Protein AF-A0A924VQ47-F1 (afdb_monomer_lite)

Sequence (165 aa):
MAKFENVEEQTVKISPFVSLTARDIISTFVAGLIVGIVYLGATYLLNTYVFGNVLCRVQSSADCAQAPAYSMIVASVFSGIIGIGMLVRLRIYRPLLVVAASLISLWGIGALLLSLPLYVAFIISAILFGLSYAAFTWFIRIRSFLLALVVVVVLIVVLRLIIRA

Radius of gyration: 22.34 Å; chains: 1; bounding box: 53×32×93 Å

Secondary structure (DSSP, 8-state):
---------------SS----HHHHHHHHHHHHHHHHHHHHHHHHIIIIIIHHHHTTSS-HHHHTTHHHHHHHHHHHHHHHHHHHHHHHTT-S-HHHHHHHHHHHTTTHHHHHTTS-HHHHHHHHHHHHHHHHHHHHHHHHSS-HHHHHHHHHHHHHHHHHHHH-

Structure (mmCIF, N/CA/C/O backbone):
data_AF-A0A924VQ47-F1
#
_entry.id   AF-A0A924VQ47-F1
#
loop_
_atom_site.group_PDB
_atom_site.id
_atom_site.type_symbol
_atom_site.label_atom_id
_atom_site.label_alt_id
_atom_site.label_comp_id
_atom_site.label_asym_id
_atom_site.label_entity_id
_atom_site.label_seq_id
_atom_site.pdbx_PDB_ins_code
_atom_site.Cartn_x
_atom_site.Cartn_y
_atom_site.Cartn_z
_atom_site.occupancy
_atom_site.B_iso_or_equiv
_atom_site.auth_seq_id
_atom_site.auth_comp_id
_atom_site.auth_asym_id
_atom_site.auth_atom_id
_atom_site.pdbx_PDB_model_num
ATOM 1 N N . MET A 1 1 ? -39.724 -5.252 59.657 1.00 41.31 1 MET A N 1
ATOM 2 C CA . MET A 1 1 ? -38.562 -4.357 59.473 1.00 41.31 1 MET A CA 1
ATOM 3 C C . MET A 1 1 ? -37.653 -4.986 58.425 1.00 41.31 1 MET A C 1
ATOM 5 O O . MET A 1 1 ? -36.778 -5.763 58.775 1.00 41.31 1 MET A O 1
ATOM 9 N N . ALA A 1 2 ? -37.938 -4.753 57.143 1.00 45.34 2 ALA A N 1
ATOM 10 C CA . ALA A 1 2 ? -37.100 -5.217 56.039 1.00 45.34 2 ALA A CA 1
ATOM 11 C C . ALA A 1 2 ? -36.196 -4.053 55.622 1.00 45.34 2 ALA A C 1
ATOM 13 O O . ALA A 1 2 ? -36.671 -2.943 55.390 1.00 45.34 2 ALA A O 1
ATOM 14 N N . LYS A 1 3 ? -34.892 -4.304 55.648 1.00 43.75 3 LYS A N 1
ATOM 15 C CA . LYS A 1 3 ? -33.828 -3.343 55.384 1.00 43.75 3 LYS A CA 1
ATOM 16 C C . LYS A 1 3 ? -33.801 -3.063 53.881 1.00 43.75 3 LYS A C 1
ATOM 18 O O . LYS A 1 3 ? -33.434 -3.938 53.107 1.00 43.75 3 LYS A O 1
ATOM 23 N N . PHE A 1 4 ? -34.244 -1.873 53.480 1.00 50.66 4 PHE A N 1
ATOM 24 C CA . PHE A 1 4 ? -34.049 -1.366 52.125 1.00 50.66 4 PHE A CA 1
ATOM 25 C C . PHE A 1 4 ? -32.567 -1.024 51.980 1.00 50.66 4 PHE A C 1
ATOM 27 O O . PHE A 1 4 ? -32.112 0.041 52.390 1.00 50.66 4 PHE A 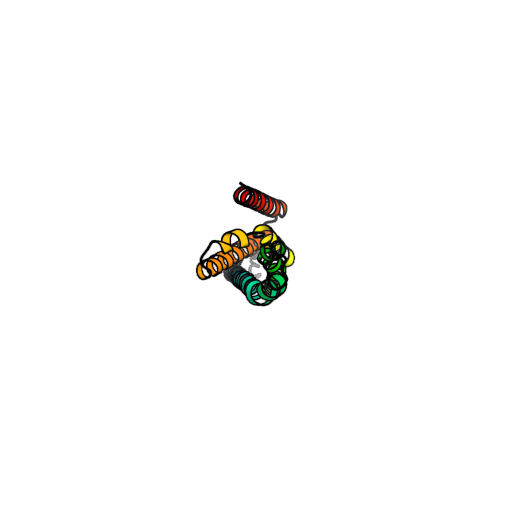O 1
ATOM 34 N N . GLU A 1 5 ? -31.801 -2.006 51.514 1.00 54.53 5 GLU A N 1
ATOM 35 C CA . GLU A 1 5 ? -30.420 -1.825 51.097 1.00 54.53 5 GLU A CA 1
ATOM 36 C C . GLU A 1 5 ? -30.386 -0.840 49.924 1.00 54.53 5 GLU A C 1
ATOM 38 O O . GLU A 1 5 ? -31.204 -0.906 49.005 1.00 54.53 5 GLU A O 1
ATOM 43 N N . ASN A 1 6 ? -29.485 0.132 50.034 1.00 46.19 6 ASN A N 1
ATOM 44 C CA . ASN A 1 6 ? -29.336 1.260 49.131 1.00 46.19 6 ASN A CA 1
ATOM 45 C C . ASN A 1 6 ? -29.165 0.780 47.684 1.00 46.19 6 ASN A C 1
ATOM 47 O O . ASN A 1 6 ? -28.156 0.164 47.346 1.00 46.19 6 ASN A O 1
ATOM 51 N N . VAL A 1 7 ? -30.132 1.097 46.823 1.00 51.66 7 VAL A N 1
ATOM 52 C CA . VAL A 1 7 ? -29.960 1.002 45.372 1.00 51.66 7 VAL A CA 1
ATOM 53 C C . VAL A 1 7 ? -29.066 2.169 44.971 1.00 51.66 7 VAL A C 1
ATOM 55 O O . VAL A 1 7 ? -29.536 3.279 44.733 1.00 51.66 7 VAL A O 1
ATOM 58 N N . GLU A 1 8 ? -27.756 1.930 44.989 1.00 50.38 8 GLU A N 1
ATOM 59 C CA . GLU A 1 8 ? -26.767 2.821 44.398 1.00 50.38 8 GLU A CA 1
ATOM 60 C C . GLU A 1 8 ? -27.137 2.996 42.922 1.00 50.38 8 GLU A C 1
ATOM 62 O O . GLU A 1 8 ? -27.121 2.046 42.134 1.00 50.38 8 GLU A O 1
ATOM 67 N N . GLU A 1 9 ? -27.546 4.210 42.563 1.00 48.56 9 GLU A N 1
ATOM 68 C CA . GLU A 1 9 ? -27.807 4.620 41.194 1.00 48.56 9 GLU A CA 1
ATOM 69 C C . GLU A 1 9 ? -26.482 4.524 40.426 1.00 48.56 9 GLU A C 1
ATOM 71 O O . GLU A 1 9 ? -25.682 5.460 40.386 1.00 48.56 9 GLU A O 1
ATOM 76 N N . GLN A 1 10 ? -26.202 3.344 39.863 1.00 47.91 10 GLN A N 1
ATOM 77 C CA . GLN A 1 10 ? -25.108 3.152 38.924 1.00 47.91 10 GLN A CA 1
ATOM 78 C C . GLN A 1 10 ? -25.419 4.011 37.703 1.00 47.91 10 GLN A C 1
ATOM 80 O O . GLN A 1 10 ? -26.085 3.591 36.757 1.00 47.91 10 GLN A O 1
ATOM 85 N N . THR A 1 11 ? -24.940 5.251 37.747 1.00 50.53 11 THR A N 1
ATOM 86 C CA . THR A 1 11 ? -24.828 6.140 36.603 1.00 50.53 11 THR A CA 1
ATOM 87 C C . THR A 1 11 ? -23.928 5.439 35.599 1.00 50.53 11 THR A C 1
ATOM 89 O O . THR A 1 11 ? -22.701 5.547 35.629 1.00 50.53 11 THR A O 1
ATOM 92 N N . VAL A 1 12 ? -24.548 4.660 34.711 1.00 55.72 12 VAL A N 1
ATOM 93 C CA . VAL A 1 12 ? -23.896 4.092 33.539 1.00 55.72 12 VAL A CA 1
ATOM 94 C C . VAL A 1 12 ? -23.400 5.286 32.736 1.00 55.72 12 VAL A C 1
ATOM 96 O O . VAL A 1 12 ? -24.139 5.889 31.957 1.00 55.72 12 VAL A O 1
ATOM 99 N N . LYS A 1 13 ? -22.142 5.676 32.964 1.00 44.72 13 LYS A N 1
ATOM 100 C CA . LYS A 1 13 ? -21.410 6.601 32.106 1.00 44.72 13 LYS A CA 1
ATOM 101 C C . LYS A 1 13 ? -21.312 5.923 30.750 1.00 44.72 13 LYS A C 1
ATOM 103 O O . LYS A 1 13 ? -20.356 5.202 30.463 1.00 44.72 13 LYS A O 1
ATOM 108 N N . ILE A 1 14 ? -22.313 6.154 29.906 1.00 54.62 14 ILE A N 1
ATOM 109 C CA . ILE A 1 14 ? -22.209 5.900 28.479 1.00 54.62 14 ILE A CA 1
ATOM 110 C C . ILE A 1 14 ? -21.125 6.861 28.009 1.00 54.62 14 ILE A C 1
ATOM 112 O O . ILE A 1 14 ? -21.366 8.047 27.803 1.00 54.62 14 ILE A O 1
ATOM 116 N N . SER A 1 15 ? -19.893 6.363 27.947 1.00 50.56 15 SER A N 1
ATOM 117 C CA . SER A 1 15 ? -18.775 7.110 27.395 1.00 50.56 15 SER A CA 1
ATOM 118 C C . SER A 1 15 ? -19.147 7.411 25.943 1.00 50.56 15 SER A C 1
ATOM 120 O O . SER A 1 15 ? -19.291 6.472 25.159 1.00 50.56 15 SER A O 1
ATOM 122 N N . PRO A 1 16 ? -19.338 8.687 25.556 1.00 54.81 16 PRO A N 1
ATOM 123 C CA . PRO A 1 16 ? -19.734 9.032 24.188 1.00 54.81 16 PRO A CA 1
ATOM 124 C C . PRO A 1 16 ? -18.635 8.695 23.169 1.00 54.81 16 PRO A C 1
ATOM 126 O O . PRO A 1 16 ? -18.860 8.704 21.960 1.00 54.81 16 PRO A O 1
ATOM 129 N N . PHE A 1 17 ? -17.444 8.361 23.664 1.00 44.06 17 PHE A N 1
ATOM 130 C CA . PHE A 1 17 ? -16.360 7.772 22.912 1.00 44.06 17 PHE A CA 1
ATOM 131 C C . PHE A 1 17 ? -16.481 6.256 23.010 1.00 44.06 17 PHE A C 1
ATOM 133 O O . PHE A 1 17 ? -16.081 5.657 24.007 1.00 44.06 17 PHE A O 1
ATOM 140 N N . VAL A 1 18 ? -16.996 5.614 21.960 1.00 54.88 18 VAL A N 1
ATOM 141 C CA . VAL A 1 18 ? -16.676 4.201 21.751 1.00 54.88 18 VAL A CA 1
ATOM 142 C C . VAL A 1 18 ? -15.152 4.142 21.667 1.00 54.88 18 VAL A C 1
ATOM 144 O O . VAL A 1 18 ? -14.563 4.723 20.749 1.00 54.88 18 VAL A O 1
ATOM 147 N N . SER A 1 19 ? -14.500 3.525 22.649 1.00 51.22 19 SER A N 1
ATOM 148 C CA . SER A 1 19 ? -13.048 3.388 22.660 1.00 51.22 19 SER A CA 1
ATOM 149 C C . SER A 1 19 ? -12.631 2.653 21.385 1.00 51.22 19 SER A C 1
ATOM 151 O O . SER A 1 19 ? -13.158 1.589 21.051 1.00 51.22 19 SER A O 1
ATOM 153 N N . LEU A 1 20 ? -11.751 3.262 20.584 1.00 58.72 20 LEU A N 1
ATOM 154 C CA . LEU A 1 20 ? -10.992 2.476 19.619 1.00 58.72 20 LEU A CA 1
ATOM 155 C C . LEU A 1 20 ? -10.020 1.657 20.451 1.00 58.72 20 LEU A C 1
ATOM 157 O O . LEU A 1 20 ? -9.123 2.215 21.086 1.00 58.72 20 LEU A O 1
ATOM 161 N N . THR A 1 21 ? -10.192 0.341 20.458 1.00 72.44 21 THR A N 1
ATOM 162 C CA . THR A 1 21 ? -9.136 -0.513 20.986 1.00 72.44 21 THR A CA 1
ATOM 163 C C . THR A 1 21 ? -7.929 -0.309 20.076 1.00 72.44 21 THR A C 1
ATOM 165 O O . THR A 1 21 ? -8.071 -0.352 18.855 1.00 72.44 21 THR A O 1
ATOM 168 N N . ALA A 1 22 ? -6.733 -0.090 20.632 1.00 76.25 22 ALA A N 1
ATOM 169 C CA . ALA A 1 22 ? -5.508 0.067 19.833 1.00 76.25 22 ALA A CA 1
ATOM 170 C C . ALA A 1 22 ? -5.327 -1.084 18.818 1.00 76.25 22 ALA A C 1
ATOM 172 O O . ALA A 1 22 ? -4.802 -0.898 17.725 1.00 76.25 22 ALA A O 1
ATOM 173 N N . ARG A 1 23 ? -5.866 -2.263 19.150 1.00 79.38 23 ARG A N 1
ATOM 174 C CA . ARG A 1 23 ? -5.979 -3.440 18.284 1.00 79.38 23 ARG A CA 1
ATOM 175 C C . ARG A 1 23 ? -6.744 -3.190 16.972 1.00 79.38 23 ARG A C 1
ATOM 177 O O . ARG A 1 23 ? -6.331 -3.713 15.941 1.00 79.38 23 ARG A O 1
ATOM 184 N N . ASP A 1 24 ? -7.805 -2.389 16.971 1.00 79.19 24 ASP A N 1
ATOM 185 C CA . ASP A 1 24 ? -8.593 -2.087 15.763 1.00 79.19 24 ASP A CA 1
ATOM 186 C C . ASP A 1 24 ? -7.822 -1.153 14.817 1.00 79.19 24 ASP A C 1
ATOM 188 O O . ASP A 1 24 ? -7.854 -1.306 13.596 1.00 79.19 24 ASP A O 1
ATOM 192 N N . ILE A 1 25 ? -7.044 -0.228 15.386 1.00 80.94 25 ILE A N 1
ATOM 193 C CA . ILE A 1 25 ? -6.162 0.666 14.623 1.00 80.94 25 ILE A CA 1
ATOM 194 C C . ILE A 1 25 ? -5.012 -0.132 14.015 1.00 80.94 25 ILE A C 1
ATOM 196 O O . ILE A 1 25 ? -4.752 -0.023 12.819 1.00 80.94 25 ILE A O 1
ATOM 200 N N . ILE A 1 26 ? -4.352 -0.968 14.822 1.00 85.75 26 ILE A N 1
ATOM 201 C CA . ILE A 1 26 ? -3.235 -1.803 14.369 1.00 85.75 26 ILE A CA 1
ATOM 202 C C . ILE A 1 26 ? -3.707 -2.782 13.289 1.00 85.75 26 ILE A C 1
ATOM 204 O O . ILE A 1 26 ? -3.049 -2.912 12.262 1.00 85.75 26 ILE A O 1
ATOM 208 N N . SER A 1 27 ? -4.858 -3.435 13.468 1.00 86.12 27 SER A N 1
ATOM 209 C CA . SER A 1 27 ? -5.391 -4.359 12.457 1.00 86.12 27 SER A CA 1
ATOM 210 C C . SER A 1 27 ? -5.744 -3.656 11.146 1.00 86.12 27 SER A C 1
ATOM 212 O O . SER A 1 27 ? -5.450 -4.190 10.077 1.00 86.12 27 SER A O 1
ATOM 214 N N . THR A 1 28 ? -6.287 -2.437 11.206 1.00 86.00 28 THR A N 1
ATOM 215 C CA . THR A 1 28 ? -6.564 -1.647 9.999 1.00 86.00 28 THR A CA 1
ATOM 216 C C . THR A 1 28 ? -5.280 -1.187 9.308 1.00 86.00 28 THR A C 1
ATOM 218 O O . THR A 1 28 ? -5.179 -1.251 8.083 1.00 86.00 28 THR A O 1
ATOM 221 N N . PHE A 1 29 ? -4.275 -0.772 10.081 1.00 88.31 29 PHE A N 1
ATOM 222 C CA . PHE A 1 29 ? -2.962 -0.416 9.552 1.00 88.31 29 PHE A CA 1
ATOM 223 C C . PHE A 1 29 ? -2.310 -1.608 8.840 1.00 88.31 29 PHE A C 1
ATOM 225 O O . PHE A 1 29 ? -1.861 -1.473 7.705 1.00 88.31 29 PHE A O 1
ATOM 232 N N . VAL A 1 30 ? -2.333 -2.794 9.459 1.00 91.44 30 VAL A N 1
ATOM 233 C CA . VAL A 1 30 ? -1.817 -4.037 8.863 1.00 91.44 30 VAL A CA 1
ATOM 234 C C . VAL A 1 30 ? -2.579 -4.404 7.589 1.00 91.44 30 VAL A C 1
ATOM 236 O O . VAL A 1 30 ? -1.952 -4.783 6.602 1.00 91.44 30 VAL A O 1
ATOM 239 N N . ALA A 1 31 ? -3.904 -4.241 7.562 1.00 88.75 31 ALA A N 1
ATOM 240 C CA . ALA A 1 31 ? -4.681 -4.441 6.340 1.00 88.75 31 ALA A CA 1
ATOM 241 C C . ALA A 1 31 ? -4.211 -3.497 5.218 1.00 88.75 31 ALA A C 1
ATOM 243 O O . ALA A 1 31 ? -3.977 -3.948 4.098 1.00 88.75 31 ALA A O 1
ATOM 244 N N . GLY A 1 32 ? -3.987 -2.215 5.526 1.00 87.31 32 GLY A N 1
ATOM 245 C CA . GLY A 1 32 ? -3.437 -1.253 4.569 1.00 87.31 32 GLY A CA 1
ATOM 246 C C . GLY A 1 32 ? -2.021 -1.610 4.095 1.00 87.31 32 GLY A C 1
ATOM 247 O O . GLY A 1 32 ? -1.752 -1.526 2.898 1.00 87.31 32 GLY A O 1
ATOM 248 N N . LEU A 1 33 ? -1.139 -2.101 4.977 1.00 92.38 33 LEU A N 1
ATOM 249 C CA . LEU A 1 33 ? 0.189 -2.592 4.577 1.00 92.38 33 LEU A CA 1
ATOM 250 C C . LEU A 1 33 ? 0.080 -3.711 3.533 1.00 92.38 33 LEU A C 1
ATOM 252 O O . LEU A 1 33 ? 0.759 -3.670 2.507 1.00 92.38 33 LEU A O 1
ATOM 256 N N . ILE A 1 34 ? -0.792 -4.695 3.775 1.00 92.69 34 ILE A N 1
ATOM 257 C CA . ILE A 1 34 ? -0.969 -5.835 2.867 1.00 92.69 34 ILE A CA 1
ATOM 258 C C . ILE A 1 34 ? -1.515 -5.360 1.519 1.00 92.69 34 ILE A C 1
ATOM 260 O O . ILE A 1 34 ? -1.011 -5.769 0.475 1.00 92.69 34 ILE A O 1
ATOM 264 N N . VAL A 1 35 ? -2.491 -4.450 1.525 1.00 91.81 35 VAL A N 1
ATOM 265 C CA . VAL A 1 35 ? -3.039 -3.852 0.299 1.00 91.81 35 VAL A CA 1
ATOM 266 C C . VAL A 1 35 ? -1.954 -3.132 -0.505 1.00 91.81 35 VAL A C 1
ATOM 268 O O . VAL A 1 35 ? -1.893 -3.314 -1.721 1.00 91.81 35 VAL A O 1
ATOM 271 N N . GLY A 1 36 ? -1.076 -2.365 0.148 1.00 87.81 36 GLY A N 1
ATOM 272 C CA . GLY A 1 36 ? 0.031 -1.672 -0.520 1.00 87.81 36 GLY A CA 1
ATOM 273 C C . GLY A 1 36 ? 1.044 -2.631 -1.153 1.00 87.81 36 GLY A C 1
ATOM 274 O O . GLY A 1 36 ? 1.434 -2.438 -2.306 1.00 87.81 36 GLY A O 1
ATOM 275 N N . ILE A 1 37 ? 1.399 -3.712 -0.450 1.00 92.06 37 ILE A N 1
ATOM 276 C CA . ILE A 1 37 ? 2.278 -4.767 -0.984 1.00 92.06 37 ILE A CA 1
ATOM 277 C C . ILE A 1 37 ? 1.633 -5.438 -2.196 1.00 92.06 37 ILE A C 1
ATOM 279 O O . ILE A 1 37 ? 2.285 -5.609 -3.226 1.00 92.06 37 ILE A O 1
ATOM 283 N N . VAL A 1 38 ? 0.351 -5.797 -2.098 1.00 92.69 38 VAL A N 1
ATOM 284 C CA . VAL A 1 38 ? -0.359 -6.441 -3.206 1.00 92.69 38 VAL A CA 1
ATOM 285 C C . VAL A 1 38 ? -0.491 -5.498 -4.398 1.00 92.69 38 VAL A C 1
ATOM 287 O O . VAL A 1 38 ? -0.299 -5.933 -5.527 1.00 92.69 38 VAL A O 1
ATOM 290 N N . TYR A 1 39 ? -0.762 -4.213 -4.170 1.00 91.06 39 TYR A N 1
ATOM 291 C CA . TYR A 1 39 ? -0.833 -3.214 -5.233 1.00 91.06 39 TYR A CA 1
ATOM 292 C C . TYR A 1 39 ? 0.473 -3.141 -6.034 1.00 91.06 39 TYR A C 1
ATOM 294 O O . TYR A 1 39 ? 0.458 -3.244 -7.264 1.00 91.06 39 TYR A O 1
ATOM 302 N N . LEU A 1 40 ? 1.613 -2.999 -5.351 1.00 89.19 40 LEU A N 1
ATOM 303 C CA . LEU A 1 40 ? 2.899 -2.891 -6.034 1.00 89.19 40 LEU A CA 1
ATOM 304 C C . LEU A 1 40 ? 3.326 -4.224 -6.662 1.00 89.19 40 LEU A C 1
ATOM 306 O O . LEU A 1 40 ? 3.794 -4.245 -7.799 1.00 89.19 40 LEU A O 1
ATOM 310 N N . GLY A 1 41 ? 3.107 -5.336 -5.955 1.00 89.00 41 GLY A N 1
ATOM 311 C CA . GLY A 1 41 ? 3.388 -6.680 -6.454 1.00 89.00 41 GLY A CA 1
ATOM 312 C C . GLY A 1 41 ? 2.587 -7.003 -7.712 1.00 89.00 41 GLY A C 1
ATOM 313 O O . GLY A 1 41 ? 3.163 -7.428 -8.711 1.00 89.00 41 GLY A O 1
ATOM 314 N N . ALA A 1 42 ? 1.283 -6.720 -7.709 1.00 89.62 42 ALA A N 1
ATOM 315 C CA . ALA A 1 42 ? 0.436 -6.868 -8.885 1.00 89.62 42 ALA A CA 1
ATOM 316 C C . ALA A 1 42 ? 0.919 -5.961 -10.022 1.00 89.62 42 ALA A C 1
ATOM 318 O O . ALA A 1 42 ? 1.101 -6.443 -11.134 1.00 89.62 42 ALA A O 1
ATOM 319 N N . THR A 1 43 ? 1.210 -4.686 -9.748 1.00 86.75 43 THR A N 1
ATOM 320 C CA . THR A 1 43 ? 1.724 -3.756 -10.770 1.00 86.75 43 THR A CA 1
ATOM 321 C C . THR A 1 43 ? 2.992 -4.298 -11.435 1.00 86.75 43 THR A C 1
ATOM 323 O O . THR A 1 43 ? 3.085 -4.297 -12.661 1.00 86.75 43 THR A O 1
ATOM 326 N N . TYR A 1 44 ? 3.943 -4.805 -10.647 1.00 85.62 44 TYR A N 1
ATOM 327 C CA . TYR A 1 44 ? 5.188 -5.381 -11.154 1.00 85.62 44 TYR A CA 1
ATOM 328 C C . TYR A 1 44 ? 4.945 -6.647 -11.986 1.00 85.62 44 TYR A C 1
ATOM 330 O O . TYR A 1 44 ? 5.425 -6.738 -13.116 1.00 85.62 44 TYR A O 1
ATOM 338 N N . LEU A 1 45 ? 4.148 -7.594 -11.473 1.00 87.12 45 LEU A N 1
ATOM 339 C CA . LEU A 1 45 ? 3.821 -8.824 -12.198 1.00 87.12 45 LEU A CA 1
ATOM 340 C C . LEU A 1 45 ? 3.105 -8.535 -13.519 1.00 87.12 45 LEU A C 1
ATOM 342 O O . LEU A 1 45 ? 3.488 -9.076 -14.554 1.00 87.12 45 LEU A O 1
ATOM 346 N N . LEU A 1 46 ? 2.084 -7.680 -13.499 1.00 83.75 46 LEU A N 1
ATOM 347 C CA . LEU A 1 46 ? 1.328 -7.323 -14.696 1.00 83.75 46 LEU A CA 1
ATOM 348 C C . LEU A 1 46 ? 2.224 -6.621 -15.722 1.00 83.75 46 LEU A C 1
ATOM 350 O O . LEU A 1 46 ? 2.179 -6.976 -16.900 1.00 83.75 46 LEU A O 1
ATOM 354 N N . ASN A 1 47 ? 3.081 -5.694 -15.289 1.00 81.19 47 ASN A N 1
ATOM 355 C CA . ASN A 1 47 ? 3.976 -4.981 -16.194 1.00 81.19 47 ASN A CA 1
ATOM 356 C C . ASN A 1 47 ? 5.003 -5.921 -16.852 1.00 81.19 47 ASN A C 1
ATOM 358 O O . ASN A 1 47 ? 5.165 -5.895 -18.069 1.00 81.19 47 ASN A O 1
ATOM 362 N N . THR A 1 48 ? 5.658 -6.793 -16.079 1.00 78.12 48 THR A N 1
ATOM 363 C CA . THR A 1 48 ? 6.713 -7.682 -16.596 1.00 78.12 48 THR A CA 1
ATOM 364 C C . THR A 1 48 ? 6.166 -8.866 -17.395 1.00 78.12 48 THR A C 1
ATOM 366 O O . THR A 1 48 ? 6.734 -9.214 -18.427 1.00 78.12 48 THR A O 1
ATOM 369 N N . TYR A 1 49 ? 5.076 -9.496 -16.947 1.00 80.31 49 TYR A N 1
ATOM 370 C CA . TYR A 1 49 ? 4.579 -10.725 -17.576 1.00 80.31 49 TYR A CA 1
ATOM 371 C C . TYR A 1 49 ? 3.537 -10.477 -18.664 1.00 80.31 49 TYR A C 1
ATOM 373 O O . TYR A 1 49 ? 3.552 -11.182 -19.673 1.00 80.31 49 TYR A O 1
ATOM 381 N N . VAL A 1 50 ? 2.642 -9.504 -18.470 1.00 78.12 50 VAL A N 1
ATOM 382 C CA . VAL A 1 50 ? 1.489 -9.286 -19.355 1.00 78.12 50 VAL A CA 1
ATOM 383 C C . VAL A 1 50 ? 1.779 -8.149 -20.322 1.00 78.12 50 VAL A C 1
ATOM 385 O O . VAL A 1 50 ? 1.913 -8.374 -21.522 1.00 78.12 50 VAL A O 1
ATOM 388 N N . PHE A 1 51 ? 1.911 -6.925 -19.817 1.00 69.19 51 PHE A N 1
ATOM 389 C CA . PHE A 1 51 ? 1.909 -5.745 -20.676 1.00 69.19 51 PHE A CA 1
ATOM 390 C C . PHE A 1 51 ? 3.235 -5.558 -21.426 1.00 69.19 51 PHE A C 1
ATOM 392 O O . PHE A 1 51 ? 3.209 -5.245 -22.614 1.00 69.19 51 PHE A O 1
ATOM 399 N N . GLY A 1 52 ? 4.382 -5.844 -20.802 1.00 67.69 52 GLY A N 1
ATOM 400 C CA . GLY A 1 52 ? 5.688 -5.771 -21.465 1.00 67.69 52 GLY A CA 1
ATOM 401 C C . GLY A 1 52 ? 5.837 -6.768 -22.620 1.00 67.69 52 GLY A C 1
ATOM 402 O O . GLY A 1 52 ? 6.295 -6.403 -23.700 1.00 67.69 52 GLY A O 1
ATOM 403 N N . ASN A 1 53 ? 5.379 -8.009 -22.433 1.00 69.00 53 ASN A N 1
ATOM 404 C CA . ASN A 1 53 ? 5.507 -9.061 -23.449 1.00 69.00 53 ASN A CA 1
ATOM 405 C C . ASN A 1 53 ? 4.441 -8.983 -24.549 1.00 69.00 53 ASN A C 1
ATOM 407 O O . ASN A 1 53 ? 4.696 -9.403 -25.679 1.00 69.00 53 ASN A O 1
ATOM 411 N N . VAL A 1 54 ? 3.243 -8.483 -24.231 1.00 68.44 54 VAL A N 1
ATOM 412 C CA . VAL A 1 54 ? 2.127 -8.415 -25.186 1.00 68.44 54 VAL A CA 1
ATOM 413 C C . VAL A 1 54 ? 2.149 -7.112 -25.986 1.00 68.44 54 VAL A C 1
ATOM 415 O O . VAL A 1 54 ? 1.983 -7.170 -27.203 1.00 68.44 54 VAL A O 1
ATOM 418 N N . LEU A 1 55 ? 2.388 -5.951 -25.358 1.00 62.09 55 LEU A N 1
ATOM 419 C CA . LEU A 1 55 ? 2.285 -4.658 -26.052 1.00 62.09 55 LEU A CA 1
ATOM 420 C C . LEU A 1 55 ? 3.556 -4.266 -26.803 1.00 62.09 55 LEU A C 1
ATOM 422 O O . LEU A 1 55 ? 3.452 -3.674 -27.870 1.00 62.09 55 LEU A O 1
ATOM 426 N N . CYS A 1 56 ? 4.747 -4.617 -26.310 1.00 66.69 56 CYS A N 1
ATOM 427 C CA . CYS A 1 56 ? 5.998 -4.221 -26.971 1.00 66.69 56 CYS A CA 1
ATOM 428 C C . CYS A 1 56 ? 6.445 -5.210 -28.074 1.00 66.69 56 CYS A C 1
ATOM 430 O O . CYS A 1 56 ? 7.498 -5.024 -28.680 1.00 66.69 56 CYS A O 1
ATOM 432 N N . ARG A 1 57 ? 5.656 -6.261 -28.363 1.00 65.25 57 ARG A N 1
ATOM 433 C CA . ARG A 1 57 ? 5.941 -7.267 -29.409 1.00 65.25 57 ARG A CA 1
ATOM 434 C C . ARG A 1 57 ? 5.466 -6.857 -30.809 1.00 65.25 57 ARG A C 1
ATOM 436 O O . ARG A 1 57 ? 5.993 -7.355 -31.800 1.00 65.25 57 ARG A O 1
ATOM 443 N N . VAL A 1 58 ? 4.489 -5.960 -30.906 1.00 60.06 58 VAL A N 1
ATOM 444 C CA . VAL A 1 58 ? 4.036 -5.346 -32.166 1.00 60.06 58 VAL A CA 1
ATOM 445 C C . VAL A 1 58 ? 4.616 -3.935 -32.239 1.00 60.06 58 VAL A C 1
ATOM 447 O O . VAL A 1 58 ? 4.618 -3.237 -31.235 1.00 60.06 58 VAL A O 1
ATOM 450 N N . GLN A 1 59 ? 5.157 -3.532 -33.395 1.00 53.59 59 GLN A N 1
ATOM 451 C CA . GLN A 1 59 ? 5.989 -2.330 -33.615 1.00 53.59 59 GLN A CA 1
ATOM 452 C C . GLN A 1 59 ? 5.304 -0.954 -33.377 1.00 53.59 59 GLN A C 1
ATOM 454 O O . GLN A 1 59 ? 5.650 0.030 -34.026 1.00 53.59 59 GLN A O 1
ATOM 459 N N . SER A 1 60 ? 4.363 -0.834 -32.440 1.00 55.97 60 SER A N 1
ATOM 460 C CA . SER A 1 60 ? 3.852 0.447 -31.943 1.00 55.97 60 SER A CA 1
ATOM 461 C C . SER A 1 60 ? 4.669 0.903 -30.732 1.00 55.97 60 SER A C 1
ATOM 463 O O . SER A 1 60 ? 4.327 0.646 -29.578 1.00 55.97 60 SER A O 1
ATOM 465 N N . SER A 1 61 ? 5.759 1.627 -30.989 1.00 57.25 61 SER A N 1
ATOM 466 C CA . SER A 1 61 ? 6.595 2.257 -29.953 1.00 57.25 61 SER A CA 1
ATOM 467 C C . SER A 1 61 ? 5.827 3.248 -29.061 1.00 57.25 61 SER A C 1
ATOM 469 O O . SER A 1 61 ? 6.232 3.484 -27.924 1.00 57.25 61 SER A O 1
ATOM 471 N N . ALA A 1 62 ? 4.697 3.783 -29.535 1.00 60.06 62 ALA A N 1
ATOM 472 C CA . ALA A 1 62 ? 3.838 4.695 -28.779 1.00 60.06 62 ALA A CA 1
ATOM 473 C C . ALA A 1 62 ? 3.023 4.000 -27.667 1.00 60.06 62 ALA A C 1
ATOM 475 O O . ALA A 1 62 ? 2.840 4.575 -26.594 1.00 60.06 62 ALA A O 1
ATOM 476 N N . ASP A 1 63 ? 2.583 2.755 -27.876 1.00 61.38 63 ASP A N 1
ATOM 477 C CA . ASP A 1 63 ? 1.725 2.036 -26.919 1.00 61.38 63 ASP A CA 1
ATOM 478 C C . ASP A 1 63 ? 2.529 1.385 -25.780 1.00 61.38 63 ASP A C 1
ATOM 480 O O . ASP A 1 63 ? 2.046 1.256 -24.652 1.00 61.38 63 ASP A O 1
ATOM 484 N N . CYS A 1 64 ? 3.799 1.050 -26.035 1.00 67.06 64 CYS A N 1
ATOM 485 C CA . CYS A 1 64 ? 4.714 0.491 -25.034 1.00 67.06 64 CYS A CA 1
ATOM 486 C C . CYS A 1 64 ? 4.978 1.486 -23.878 1.00 67.06 64 CYS A C 1
ATOM 488 O O . CYS A 1 64 ? 5.115 1.078 -22.725 1.00 67.06 64 CYS A O 1
ATOM 490 N N . ALA A 1 65 ? 4.945 2.800 -24.142 1.00 69.12 65 ALA A N 1
ATOM 491 C CA . ALA A 1 65 ? 5.121 3.832 -23.113 1.00 69.12 65 ALA A CA 1
ATOM 492 C C . ALA A 1 65 ? 3.948 3.916 -22.111 1.00 69.12 65 ALA A C 1
ATOM 494 O O . ALA A 1 65 ? 4.128 4.392 -20.990 1.00 69.12 65 ALA A O 1
ATOM 495 N N . GLN A 1 66 ? 2.750 3.451 -22.488 1.00 70.94 66 GLN A N 1
ATOM 496 C CA . GLN A 1 66 ? 1.555 3.479 -21.632 1.00 70.94 66 GLN A CA 1
ATOM 497 C C . GLN A 1 66 ? 1.340 2.173 -20.843 1.00 70.94 66 GLN A C 1
ATOM 499 O O . GLN A 1 66 ? 0.546 2.149 -19.900 1.00 70.94 66 GLN A O 1
ATOM 504 N N . ALA A 1 67 ? 2.075 1.101 -21.159 1.00 70.44 67 ALA A N 1
ATOM 505 C CA . ALA A 1 67 ? 2.034 -0.185 -20.453 1.00 70.44 67 ALA A CA 1
ATOM 506 C C . ALA A 1 67 ? 2.075 -0.099 -18.902 1.00 70.44 67 ALA A C 1
ATOM 508 O O . ALA A 1 67 ? 1.259 -0.768 -18.248 1.00 70.44 67 ALA A O 1
ATOM 509 N N . PRO A 1 68 ? 2.936 0.732 -18.269 1.00 75.00 68 PRO A N 1
ATOM 510 C CA . PRO A 1 68 ? 2.956 0.831 -16.809 1.00 75.00 68 PRO A CA 1
ATOM 511 C C . PRO A 1 68 ? 1.680 1.467 -16.237 1.00 75.00 68 PRO A C 1
ATOM 513 O O . PRO A 1 68 ? 1.217 1.057 -15.172 1.00 75.00 68 PRO A O 1
ATOM 516 N N . ALA A 1 69 ? 1.060 2.412 -16.950 1.00 76.31 69 ALA A N 1
ATOM 517 C CA . ALA A 1 69 ? -0.156 3.080 -16.490 1.00 76.31 69 ALA A CA 1
ATOM 518 C C . ALA A 1 69 ? -1.353 2.114 -16.439 1.00 76.31 69 ALA A C 1
ATOM 520 O O . ALA A 1 69 ? -2.086 2.092 -15.448 1.00 76.31 69 ALA A O 1
ATOM 521 N N . TYR A 1 70 ? -1.516 1.261 -17.455 1.00 79.19 70 TYR A N 1
ATOM 522 C CA . TYR A 1 70 ? -2.578 0.248 -17.474 1.00 79.19 70 TYR A CA 1
ATOM 523 C C . TYR A 1 70 ? -2.407 -0.795 -16.365 1.00 79.19 70 TYR A C 1
ATOM 525 O O . TYR A 1 70 ? -3.375 -1.143 -15.683 1.00 79.19 70 TYR A O 1
ATOM 533 N N . SER A 1 71 ? -1.167 -1.233 -16.132 1.00 83.06 71 SER A N 1
ATOM 534 C CA . SER A 1 71 ? -0.830 -2.187 -15.068 1.00 83.06 71 SER A CA 1
ATOM 535 C C . SER A 1 71 ? -1.254 -1.670 -13.691 1.00 83.06 71 SER A C 1
ATOM 537 O O . SER A 1 71 ? -1.836 -2.413 -12.901 1.00 83.06 71 SER A O 1
ATOM 539 N N . MET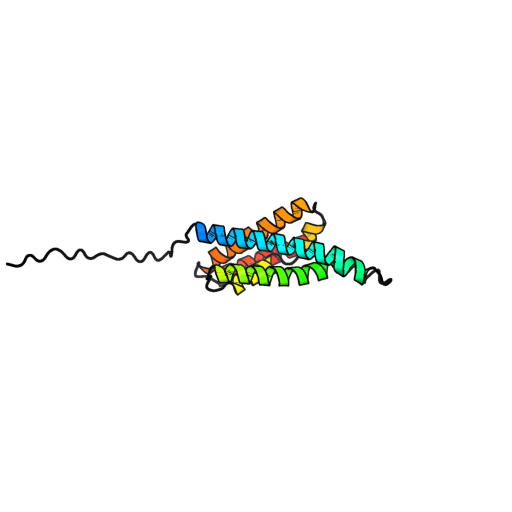 A 1 72 ? -1.026 -0.381 -13.422 1.00 80.00 72 MET A N 1
ATOM 540 C CA . MET A 1 72 ? -1.401 0.260 -12.159 1.00 80.00 72 MET A CA 1
ATOM 541 C C . MET A 1 72 ? -2.917 0.341 -11.957 1.00 80.00 72 MET A C 1
ATOM 543 O O . MET A 1 72 ? -3.401 0.104 -10.849 1.00 80.00 72 MET A O 1
ATOM 547 N N . ILE A 1 73 ? -3.679 0.652 -13.013 1.00 83.56 73 ILE A N 1
ATOM 548 C CA . ILE A 1 73 ? -5.146 0.724 -12.936 1.00 83.56 73 ILE A CA 1
ATOM 549 C C . ILE A 1 73 ? -5.701 -0.651 -12.565 1.00 83.56 73 ILE A C 1
ATOM 551 O O . ILE A 1 73 ? -6.461 -0.780 -11.607 1.00 83.56 73 ILE A O 1
ATOM 555 N N . VAL A 1 74 ? -5.262 -1.701 -13.255 1.00 86.25 74 VAL A N 1
ATOM 556 C CA . VAL A 1 74 ? -5.708 -3.067 -12.966 1.00 86.25 74 VAL A CA 1
ATOM 557 C C . VAL A 1 74 ? -5.280 -3.506 -11.560 1.00 86.25 74 VAL A C 1
ATOM 559 O O . VAL A 1 74 ? -6.098 -4.024 -10.798 1.00 86.25 74 VAL A O 1
ATOM 562 N N . ALA A 1 75 ? -4.035 -3.232 -11.165 1.00 89.19 75 ALA A N 1
ATOM 563 C CA . ALA A 1 75 ? -3.533 -3.547 -9.829 1.00 89.19 75 ALA A CA 1
ATOM 564 C C . ALA A 1 75 ? -4.323 -2.846 -8.711 1.00 89.19 75 ALA A C 1
ATOM 566 O O . ALA A 1 75 ? -4.542 -3.443 -7.657 1.00 89.19 75 ALA A O 1
ATOM 567 N N . SER A 1 76 ? -4.788 -1.614 -8.942 1.00 85.06 76 SER A N 1
ATOM 568 C CA . SER A 1 76 ? -5.609 -0.866 -7.979 1.00 85.06 76 SER A CA 1
ATOM 569 C C . SER A 1 76 ? -6.975 -1.511 -7.729 1.00 85.06 76 SER A C 1
ATOM 571 O O . SER A 1 76 ? -7.477 -1.495 -6.606 1.00 85.06 76 SER A O 1
ATOM 573 N N . VAL A 1 77 ? -7.555 -2.151 -8.750 1.00 89.19 77 VAL A N 1
ATOM 574 C CA . VAL A 1 77 ? -8.807 -2.904 -8.613 1.00 89.19 77 VAL A CA 1
ATOM 575 C C . VAL A 1 77 ? -8.575 -4.157 -7.770 1.00 89.19 77 VAL A C 1
ATOM 577 O O . VAL A 1 77 ? -9.315 -4.399 -6.816 1.00 89.19 77 VAL A O 1
ATOM 580 N N . PHE A 1 78 ? -7.518 -4.923 -8.060 1.00 91.06 78 PHE A N 1
ATOM 581 C CA . PHE A 1 78 ? -7.172 -6.117 -7.279 1.00 91.06 78 PHE A CA 1
ATOM 582 C C . PHE A 1 78 ? -6.867 -5.787 -5.815 1.00 91.06 78 PHE A C 1
ATOM 584 O O . PHE A 1 78 ? -7.392 -6.440 -4.908 1.00 91.06 78 PHE A O 1
ATOM 591 N N . SER A 1 79 ? -6.057 -4.754 -5.575 1.00 88.94 79 SER A N 1
ATOM 592 C CA . SER A 1 79 ? -5.730 -4.315 -4.220 1.00 88.94 79 SER A CA 1
ATOM 593 C C . SER A 1 79 ? -6.970 -3.788 -3.488 1.00 88.94 79 SER A C 1
ATOM 595 O O . SER A 1 79 ? -7.155 -4.093 -2.310 1.00 88.94 79 SER A O 1
ATOM 597 N N . GLY A 1 80 ? -7.872 -3.097 -4.192 1.00 87.19 80 GLY A N 1
ATOM 598 C CA . GLY A 1 80 ? -9.160 -2.654 -3.665 1.00 87.19 80 GLY A CA 1
ATOM 599 C C . GLY A 1 80 ? -10.056 -3.809 -3.218 1.00 87.19 80 GLY A C 1
ATOM 600 O O . GLY A 1 80 ? -10.572 -3.781 -2.102 1.00 87.19 80 GLY A O 1
ATOM 601 N N . ILE A 1 81 ? -10.199 -4.860 -4.033 1.00 91.12 81 ILE A N 1
ATOM 602 C CA . ILE A 1 81 ? -10.998 -6.050 -3.682 1.00 91.12 81 ILE A CA 1
ATOM 603 C C . ILE A 1 81 ? -10.456 -6.708 -2.406 1.00 91.12 81 ILE A C 1
ATOM 605 O O . ILE A 1 81 ? -11.221 -7.032 -1.494 1.00 91.12 81 ILE A O 1
ATOM 609 N N . ILE A 1 82 ? -9.134 -6.858 -2.314 1.00 91.38 82 ILE A N 1
ATOM 610 C CA . ILE A 1 82 ? -8.470 -7.442 -1.142 1.00 91.38 82 ILE A CA 1
ATOM 611 C C . ILE A 1 82 ? -8.663 -6.553 0.089 1.00 91.38 82 ILE A C 1
ATOM 613 O O . ILE A 1 82 ? -9.023 -7.056 1.155 1.00 91.38 82 ILE A O 1
ATOM 617 N N . GLY A 1 83 ? -8.501 -5.237 -0.064 1.00 87.69 83 GLY A N 1
ATOM 618 C CA . GLY A 1 83 ? -8.712 -4.263 1.005 1.00 87.69 83 GLY A CA 1
ATOM 619 C C . GLY A 1 83 ? -10.138 -4.291 1.547 1.00 87.69 83 GLY A C 1
ATOM 620 O O . GLY A 1 83 ? -10.330 -4.366 2.762 1.00 87.69 83 GLY A O 1
ATOM 621 N N . ILE A 1 84 ? -11.142 -4.326 0.662 1.00 88.81 84 ILE A N 1
ATOM 622 C CA . ILE A 1 84 ? -12.551 -4.473 1.056 1.00 88.81 84 ILE A CA 1
ATOM 623 C C . ILE A 1 84 ? -12.739 -5.789 1.811 1.00 88.81 84 ILE A C 1
ATOM 625 O O . ILE A 1 84 ? -13.311 -5.779 2.898 1.00 88.81 84 ILE A O 1
ATOM 629 N N . GLY A 1 85 ? -12.230 -6.906 1.284 1.00 88.31 85 GLY A N 1
ATOM 630 C CA . GLY A 1 85 ? -12.343 -8.214 1.929 1.00 88.31 85 GLY A CA 1
ATOM 631 C C . GLY A 1 85 ? -11.780 -8.224 3.353 1.00 88.31 85 GLY A C 1
ATOM 632 O O . GLY A 1 85 ? -12.435 -8.719 4.273 1.00 88.31 85 GLY A O 1
ATOM 633 N N . MET A 1 86 ? -10.607 -7.618 3.560 1.00 87.69 86 MET A N 1
ATOM 634 C CA . MET A 1 86 ? -9.993 -7.488 4.886 1.00 87.69 86 MET A CA 1
ATOM 635 C C . MET A 1 86 ? -10.819 -6.608 5.828 1.00 87.69 86 MET A C 1
ATOM 637 O O . MET A 1 86 ? -11.081 -7.000 6.966 1.00 87.69 86 MET A O 1
ATOM 641 N N . LEU A 1 87 ? -11.290 -5.455 5.355 1.00 84.25 87 LEU A N 1
ATOM 642 C CA . LEU A 1 87 ? -12.100 -4.530 6.154 1.00 84.25 87 LEU A CA 1
ATOM 643 C C . LEU A 1 87 ? -13.486 -5.096 6.501 1.00 84.25 87 LEU A C 1
ATOM 645 O O . LEU A 1 87 ? -14.004 -4.840 7.589 1.00 84.25 87 LEU A O 1
ATOM 649 N N . VAL A 1 88 ? -14.078 -5.897 5.611 1.00 85.69 88 VAL A N 1
ATOM 650 C CA . VAL A 1 88 ? -15.333 -6.618 5.874 1.00 85.69 88 VAL A CA 1
ATOM 651 C C . VAL A 1 88 ? -15.135 -7.637 6.995 1.00 85.69 88 VAL A C 1
ATOM 653 O O . VAL A 1 88 ? -15.981 -7.728 7.886 1.00 85.69 88 VAL A O 1
ATOM 656 N N . ARG A 1 89 ? -13.997 -8.348 7.024 1.00 83.38 89 ARG A N 1
ATOM 657 C CA . ARG A 1 89 ? -13.671 -9.248 8.147 1.00 83.38 89 ARG A CA 1
ATOM 658 C C . ARG A 1 89 ? -13.543 -8.503 9.476 1.00 83.38 89 ARG A C 1
ATOM 660 O O . ARG A 1 89 ? -13.906 -9.055 10.510 1.00 83.38 89 ARG A O 1
ATOM 667 N N . LEU A 1 90 ? -13.101 -7.247 9.436 1.00 77.44 90 LEU A N 1
ATOM 668 C CA . LEU A 1 90 ? -13.014 -6.351 10.594 1.00 77.44 90 LEU A CA 1
ATOM 669 C C . LEU A 1 90 ? -14.368 -5.713 10.985 1.00 77.44 90 LEU A C 1
ATOM 671 O O . LEU A 1 90 ? -14.415 -4.921 11.922 1.00 77.44 90 LEU A O 1
ATOM 675 N N . ARG A 1 91 ? -15.478 -6.053 10.303 1.00 75.44 91 ARG A N 1
ATOM 676 C CA . ARG A 1 91 ? -16.848 -5.540 10.542 1.00 75.44 91 ARG A CA 1
ATOM 677 C C . ARG A 1 91 ? -16.953 -4.008 10.598 1.00 75.44 91 ARG A C 1
ATOM 679 O O . ARG A 1 91 ? -17.783 -3.456 11.323 1.00 75.44 91 ARG A O 1
ATOM 686 N N . ILE A 1 92 ? -16.133 -3.302 9.822 1.00 71.19 92 ILE A N 1
ATOM 687 C CA . ILE A 1 92 ? -16.196 -1.838 9.748 1.00 71.19 92 ILE A CA 1
ATOM 688 C C . ILE A 1 92 ? -17.458 -1.433 8.981 1.00 71.19 92 ILE A C 1
ATOM 690 O O . ILE A 1 92 ? -17.715 -1.939 7.897 1.00 71.19 92 ILE A O 1
ATOM 694 N N . TYR A 1 93 ? -18.243 -0.503 9.533 1.00 61.34 93 TYR A N 1
ATOM 695 C CA . TYR A 1 93 ? -19.584 -0.139 9.044 1.00 61.34 93 TYR A CA 1
ATOM 696 C C . TYR A 1 93 ? -19.616 0.463 7.623 1.00 61.34 93 TYR A C 1
ATOM 698 O O . TYR A 1 93 ? -20.677 0.525 7.006 1.00 61.34 93 TYR A O 1
ATOM 706 N N . ARG A 1 94 ? -18.478 0.949 7.101 1.00 73.38 94 ARG A N 1
ATOM 707 C CA . ARG A 1 94 ? -18.362 1.597 5.777 1.00 73.38 94 ARG A CA 1
ATOM 708 C C . ARG A 1 94 ? -17.002 1.306 5.118 1.00 73.38 94 ARG A C 1
ATOM 710 O O . ARG A 1 94 ? -16.221 2.230 4.893 1.00 73.38 94 ARG A O 1
ATOM 717 N N . PRO A 1 95 ? -16.696 0.035 4.803 1.00 78.81 95 PRO A N 1
ATOM 718 C CA . PRO A 1 95 ? -15.375 -0.35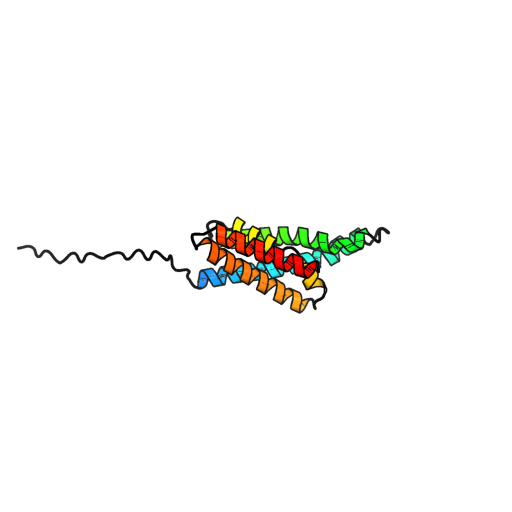8 4.316 1.00 78.81 95 PRO A CA 1
ATOM 719 C C . PRO A 1 95 ? -15.117 0.196 2.909 1.00 78.81 95 PRO A C 1
ATOM 721 O O . PRO A 1 95 ? -14.013 0.623 2.593 1.00 78.81 95 PRO A O 1
ATOM 724 N N . LEU A 1 96 ? -16.168 0.286 2.092 1.00 80.06 96 LEU A N 1
ATOM 725 C CA . LEU A 1 96 ? -16.088 0.749 0.711 1.00 80.06 96 LEU A CA 1
ATOM 726 C C . LEU A 1 96 ? -15.621 2.212 0.600 1.00 80.06 96 LEU A C 1
ATOM 728 O O . LEU A 1 96 ? -14.867 2.540 -0.310 1.00 80.06 96 LEU A O 1
ATOM 732 N N . LEU A 1 97 ? -15.992 3.073 1.559 1.00 78.38 97 LEU A N 1
ATOM 733 C CA . LEU A 1 97 ? -15.537 4.469 1.593 1.00 78.38 97 LEU A CA 1
ATOM 734 C C . LEU A 1 97 ? -14.044 4.592 1.910 1.00 78.38 97 LEU A C 1
ATOM 736 O O . LEU A 1 97 ? -13.370 5.407 1.291 1.00 78.38 97 LEU A O 1
ATOM 740 N N . VAL A 1 98 ? -13.522 3.783 2.840 1.00 81.19 98 VAL A N 1
ATOM 741 C CA . VAL A 1 98 ? -12.091 3.783 3.206 1.00 81.19 98 VAL A CA 1
ATOM 742 C C . VAL A 1 98 ? -11.237 3.400 2.002 1.00 81.19 98 VAL A C 1
ATOM 744 O O . VAL A 1 98 ? -10.257 4.072 1.674 1.00 81.19 98 VAL A O 1
ATOM 747 N N . VAL A 1 99 ? -11.628 2.320 1.326 1.00 85.44 99 VAL A N 1
ATOM 748 C CA . VAL A 1 99 ? -10.893 1.796 0.172 1.00 85.44 99 VAL A CA 1
ATOM 749 C C . VAL A 1 99 ? -10.963 2.773 -0.995 1.00 85.44 99 VAL A C 1
ATOM 751 O O . VAL A 1 99 ? -9.936 3.095 -1.579 1.00 85.44 99 VAL A O 1
ATOM 754 N N . ALA A 1 100 ? -12.141 3.319 -1.301 1.00 82.00 100 ALA A N 1
ATOM 755 C CA . ALA A 1 100 ? -12.263 4.315 -2.360 1.00 82.00 100 ALA A CA 1
ATOM 756 C C . ALA A 1 100 ? -11.434 5.576 -2.053 1.00 82.00 100 ALA A C 1
ATOM 758 O O . ALA A 1 100 ? -10.670 6.024 -2.903 1.00 82.00 100 ALA A O 1
ATOM 759 N N . ALA A 1 101 ? -11.519 6.118 -0.833 1.00 78.88 101 ALA A N 1
ATOM 760 C CA . ALA A 1 101 ? -10.772 7.314 -0.444 1.00 78.88 101 ALA A CA 1
ATOM 761 C C . ALA A 1 101 ? -9.252 7.106 -0.521 1.00 78.88 101 ALA A C 1
ATOM 763 O O . ALA A 1 101 ? -8.540 7.967 -1.033 1.00 78.88 101 ALA A O 1
ATOM 764 N N . SER A 1 102 ? -8.753 5.957 -0.064 1.00 81.38 102 SER A N 1
ATOM 765 C CA . SER A 1 102 ? -7.328 5.615 -0.153 1.00 81.38 102 SER A CA 1
ATOM 766 C C . SER A 1 102 ? -6.857 5.424 -1.592 1.00 81.38 102 SER A C 1
ATOM 768 O O . SER A 1 102 ? -5.832 5.993 -1.959 1.00 81.38 102 SER A O 1
ATOM 770 N N . LEU A 1 103 ? -7.617 4.714 -2.431 1.00 81.31 103 LEU A N 1
ATOM 771 C CA . LEU A 1 103 ? -7.283 4.537 -3.847 1.00 81.31 103 LEU A CA 1
ATOM 772 C C . LEU A 1 103 ? -7.259 5.866 -4.609 1.00 81.31 103 LEU A C 1
ATOM 774 O O . LEU A 1 103 ? -6.356 6.090 -5.410 1.00 81.31 103 LEU A O 1
ATOM 778 N N . ILE A 1 104 ? -8.215 6.759 -4.342 1.00 78.62 104 ILE A N 1
ATOM 779 C CA . ILE A 1 104 ? -8.261 8.086 -4.968 1.00 78.62 104 ILE A CA 1
ATOM 780 C C . ILE A 1 104 ? -7.108 8.963 -4.457 1.00 78.62 104 ILE A C 1
ATOM 782 O O . ILE A 1 104 ? -6.459 9.642 -5.250 1.00 78.62 104 ILE A O 1
ATOM 786 N N . SER A 1 105 ? -6.820 8.933 -3.153 1.00 75.00 105 SER A N 1
ATOM 787 C CA . SER A 1 105 ? -5.751 9.736 -2.544 1.00 75.00 105 SER A CA 1
ATOM 788 C C . SER A 1 105 ? -4.359 9.322 -3.036 1.00 75.00 105 SER A C 1
ATOM 790 O O . SER A 1 105 ? -3.518 10.170 -3.323 1.00 75.00 105 SER A O 1
ATOM 792 N N . LEU A 1 106 ? -4.123 8.015 -3.199 1.00 76.00 106 LEU A N 1
ATOM 793 C CA . LEU A 1 106 ? -2.859 7.472 -3.708 1.00 76.00 106 LEU A CA 1
ATOM 794 C C . LEU A 1 106 ? -2.851 7.321 -5.240 1.00 76.00 106 LEU A C 1
ATOM 796 O O . LEU A 1 106 ? -1.917 6.744 -5.808 1.00 76.00 106 LEU A O 1
ATOM 800 N N . TRP A 1 107 ? -3.862 7.852 -5.933 1.00 71.06 107 TRP A N 1
ATOM 801 C CA . TRP A 1 107 ? -3.961 7.750 -7.382 1.00 71.06 107 TRP A CA 1
ATOM 802 C C . TRP A 1 107 ? -2.787 8.469 -8.050 1.00 71.06 107 TRP A C 1
ATOM 804 O O . TRP A 1 107 ? -2.700 9.695 -8.058 1.00 71.06 107 TRP A O 1
ATOM 814 N N . GLY A 1 108 ? -1.906 7.694 -8.684 1.00 69.56 108 GLY A N 1
ATOM 815 C CA . GLY A 1 108 ? -0.731 8.217 -9.387 1.00 69.56 108 GLY A CA 1
ATOM 816 C C . GLY A 1 108 ? 0.585 8.066 -8.628 1.00 69.56 108 GLY A C 1
ATOM 817 O O . GLY A 1 108 ? 1.624 8.430 -9.170 1.00 69.56 108 GLY A O 1
ATOM 818 N N . ILE A 1 109 ? 0.586 7.449 -7.442 1.00 71.75 109 ILE A N 1
ATOM 819 C CA . ILE A 1 109 ? 1.826 7.189 -6.698 1.00 71.75 109 ILE A CA 1
ATOM 820 C C . ILE A 1 109 ? 2.840 6.336 -7.476 1.00 71.75 109 ILE A C 1
ATOM 822 O O . ILE A 1 109 ? 4.043 6.447 -7.262 1.00 71.75 109 ILE A O 1
ATOM 826 N N . GLY A 1 110 ? 2.377 5.511 -8.421 1.00 69.94 110 GLY A N 1
ATOM 827 C CA . GLY A 1 110 ? 3.273 4.686 -9.235 1.00 69.94 110 GLY A CA 1
ATOM 828 C C . GLY A 1 110 ? 4.270 5.489 -10.065 1.00 69.94 110 GLY A C 1
ATOM 829 O O . GLY A 1 110 ? 5.385 5.017 -10.238 1.00 69.94 110 GLY A O 1
ATOM 830 N N . ALA A 1 111 ? 3.935 6.718 -10.479 1.00 71.00 111 ALA A N 1
ATOM 831 C CA . ALA A 1 111 ? 4.881 7.597 -11.171 1.00 71.00 111 ALA A CA 1
ATOM 832 C C . ALA A 1 111 ? 6.097 7.943 -10.292 1.00 71.00 111 ALA A C 1
ATOM 834 O O . ALA A 1 111 ? 7.221 7.950 -10.779 1.00 71.00 111 ALA A O 1
ATOM 835 N N . LEU A 1 112 ? 5.884 8.152 -8.987 1.00 68.75 112 LEU A N 1
ATOM 836 C CA . LEU A 1 112 ? 6.969 8.340 -8.019 1.00 68.75 112 LEU A CA 1
ATOM 837 C C . LEU A 1 112 ? 7.743 7.038 -7.781 1.00 68.75 112 LEU A C 1
ATOM 839 O O . LEU A 1 112 ? 8.964 7.051 -7.675 1.00 68.75 112 LEU A O 1
ATOM 843 N N . LEU A 1 113 ? 7.032 5.913 -7.688 1.00 72.38 113 LEU A N 1
ATOM 844 C CA . LEU A 1 113 ? 7.619 4.613 -7.350 1.00 72.38 113 LEU A CA 1
ATOM 845 C C . LEU A 1 113 ? 8.511 4.053 -8.470 1.00 72.38 113 LEU A C 1
ATOM 847 O O . LEU A 1 113 ? 9.442 3.313 -8.170 1.00 72.38 113 LEU A O 1
ATOM 851 N N . LEU A 1 114 ? 8.258 4.420 -9.731 1.00 71.38 114 LEU A N 1
ATOM 852 C CA . LEU A 1 114 ? 9.048 4.007 -10.900 1.00 71.38 114 LEU A CA 1
ATOM 853 C C . LEU A 1 114 ? 10.487 4.550 -10.885 1.00 71.38 114 LEU A C 1
ATOM 855 O O . LEU A 1 114 ? 11.381 3.902 -11.421 1.00 71.38 114 LEU A O 1
ATOM 859 N N . SER A 1 115 ? 10.717 5.706 -10.257 1.00 76.25 115 SER A N 1
ATOM 860 C CA . SER A 1 115 ? 12.047 6.324 -10.147 1.00 76.25 115 SER A CA 1
ATOM 861 C C . SER A 1 115 ? 12.868 5.789 -8.971 1.00 76.25 115 SER A C 1
ATOM 863 O O . SER A 1 115 ? 14.035 6.151 -8.819 1.00 76.25 115 SER A O 1
ATOM 865 N N . LEU A 1 116 ? 12.265 4.969 -8.105 1.00 78.81 116 LEU A N 1
ATOM 866 C CA . LEU A 1 116 ? 12.889 4.46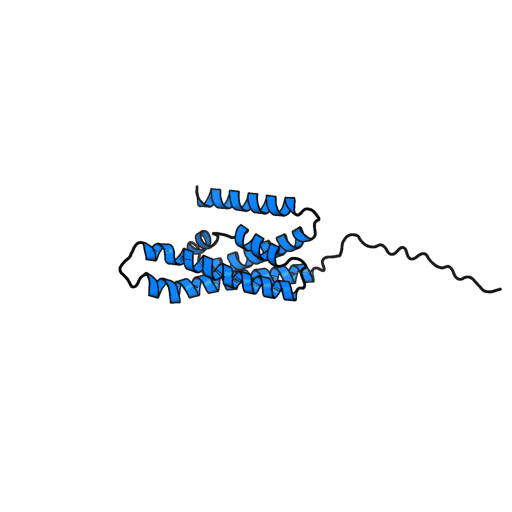8 -6.886 1.00 78.81 116 LEU A CA 1
ATOM 867 C C . LEU A 1 116 ? 13.318 3.001 -7.023 1.00 78.81 116 LEU A C 1
ATOM 869 O O . LEU A 1 116 ? 12.749 2.243 -7.811 1.00 78.81 116 LEU A O 1
ATOM 873 N N . PRO A 1 117 ? 14.285 2.552 -6.201 1.00 85.38 117 PRO A N 1
ATOM 874 C CA . PRO A 1 117 ? 14.615 1.140 -6.111 1.00 85.38 117 PRO A CA 1
ATOM 875 C C . PRO A 1 117 ? 13.394 0.330 -5.663 1.00 85.38 117 PRO A C 1
ATOM 877 O O . PRO A 1 117 ? 12.679 0.719 -4.736 1.00 85.38 117 PRO A O 1
ATOM 880 N N . LEU A 1 118 ? 13.198 -0.839 -6.272 1.00 83.69 118 LEU A N 1
ATOM 881 C CA . LEU A 1 118 ? 12.010 -1.675 -6.079 1.00 83.69 118 LEU A CA 1
ATOM 882 C C . LEU A 1 118 ? 11.749 -2.019 -4.601 1.00 83.69 118 LEU A C 1
ATOM 884 O O . LEU A 1 118 ? 10.615 -1.926 -4.143 1.00 83.69 118 LEU A O 1
ATOM 888 N N . TYR A 1 119 ? 12.789 -2.320 -3.817 1.00 84.00 119 TYR A N 1
ATOM 889 C CA . TYR A 1 119 ? 12.645 -2.598 -2.381 1.00 84.00 119 TYR A CA 1
ATOM 890 C C . TYR A 1 119 ? 12.131 -1.383 -1.586 1.00 84.00 119 TYR A C 1
ATOM 892 O O . TYR A 1 119 ? 11.279 -1.533 -0.711 1.00 84.00 119 TYR A O 1
ATOM 900 N N . VAL A 1 120 ? 12.591 -0.171 -1.920 1.00 83.25 120 VAL A N 1
ATOM 901 C CA . VAL A 1 120 ? 12.118 1.073 -1.290 1.00 83.25 120 VAL A CA 1
ATOM 902 C C . VAL A 1 120 ? 10.675 1.347 -1.700 1.00 83.25 120 VAL A C 1
ATOM 904 O O . VAL A 1 120 ? 9.856 1.721 -0.862 1.00 83.25 120 VAL A O 1
ATOM 907 N N . ALA A 1 121 ? 10.341 1.098 -2.966 1.00 82.25 121 ALA A N 1
ATOM 908 C CA . ALA A 1 121 ? 8.988 1.253 -3.477 1.00 82.25 121 ALA A CA 1
ATOM 909 C C . ALA A 1 121 ? 7.981 0.354 -2.730 1.00 82.25 121 ALA A C 1
ATOM 911 O O . ALA A 1 121 ? 6.891 0.815 -2.375 1.00 82.25 121 ALA A O 1
ATOM 912 N N . PHE A 1 122 ? 8.348 -0.895 -2.412 1.00 85.44 122 PHE A N 1
ATOM 913 C CA . PHE A 1 122 ? 7.513 -1.794 -1.599 1.00 85.44 122 PHE A CA 1
ATOM 914 C C . PHE A 1 122 ? 7.259 -1.237 -0.198 1.00 85.44 122 PHE A C 1
ATOM 916 O O . PHE A 1 122 ? 6.117 -1.216 0.258 1.00 85.44 122 PHE A O 1
ATOM 923 N N . ILE A 1 123 ? 8.300 -0.736 0.466 1.00 86.25 123 ILE A N 1
ATOM 924 C CA . ILE A 1 123 ? 8.181 -0.192 1.824 1.00 86.25 123 ILE A CA 1
ATOM 925 C C . ILE A 1 123 ? 7.315 1.074 1.828 1.00 86.25 123 ILE A C 1
ATOM 927 O O . ILE A 1 123 ? 6.383 1.183 2.624 1.00 86.25 123 ILE A O 1
ATOM 931 N N . ILE A 1 124 ? 7.580 2.013 0.917 1.00 83.06 124 ILE A N 1
ATOM 932 C CA . ILE A 1 124 ? 6.850 3.285 0.839 1.00 83.06 124 ILE A CA 1
ATOM 933 C C . ILE A 1 124 ? 5.374 3.050 0.513 1.00 83.06 124 ILE A C 1
ATOM 935 O O . ILE A 1 124 ? 4.502 3.612 1.178 1.00 83.06 124 ILE A O 1
ATOM 939 N N . SER A 1 125 ? 5.081 2.207 -0.481 1.00 83.69 125 SER A N 1
ATOM 940 C CA . SER A 1 125 ? 3.698 1.895 -0.853 1.00 83.69 125 SER A CA 1
ATOM 941 C C . SER A 1 125 ? 2.946 1.219 0.293 1.00 83.69 125 SER A C 1
ATOM 943 O O . SER A 1 125 ? 1.846 1.658 0.626 1.00 83.69 125 SER A O 1
ATOM 945 N N . ALA A 1 126 ? 3.549 0.231 0.960 1.00 87.31 126 ALA A N 1
ATOM 946 C CA . ALA A 1 126 ? 2.951 -0.412 2.124 1.00 87.31 126 ALA A CA 1
ATOM 947 C C . ALA A 1 126 ? 2.618 0.615 3.218 1.00 87.31 126 ALA A C 1
ATOM 949 O O . ALA A 1 126 ? 1.466 0.703 3.641 1.00 87.31 126 ALA A O 1
ATOM 950 N N . ILE A 1 127 ? 3.589 1.442 3.623 1.00 86.12 127 ILE A N 1
ATOM 951 C CA . ILE A 1 127 ? 3.410 2.433 4.694 1.00 86.12 127 ILE A CA 1
ATOM 952 C C . ILE A 1 127 ? 2.333 3.463 4.336 1.00 86.12 127 ILE A C 1
ATOM 954 O O . ILE A 1 127 ? 1.486 3.765 5.174 1.00 86.12 127 ILE A O 1
ATOM 958 N N . LEU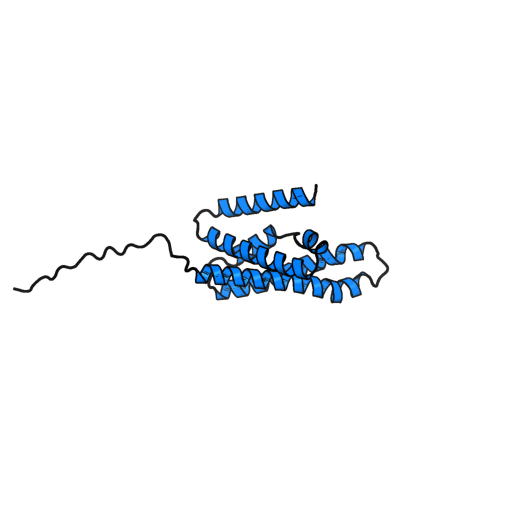 A 1 128 ? 2.316 3.986 3.107 1.00 84.00 128 LEU A N 1
ATOM 959 C CA . LEU A 1 128 ? 1.327 4.988 2.694 1.00 84.00 128 LEU A CA 1
ATOM 960 C C . LEU A 1 128 ? -0.094 4.419 2.637 1.00 84.00 128 LEU A C 1
ATOM 962 O O . LEU A 1 128 ? -1.043 5.078 3.077 1.00 84.00 128 LEU A O 1
ATOM 966 N N . PHE A 1 129 ? -0.260 3.185 2.156 1.00 84.19 129 PHE A N 1
ATOM 967 C CA . PHE A 1 129 ? -1.553 2.502 2.216 1.00 84.19 129 PHE A CA 1
ATOM 968 C C . PHE A 1 129 ? -1.963 2.197 3.667 1.00 84.19 129 PHE A C 1
ATOM 970 O O . PHE A 1 129 ? -3.107 2.443 4.039 1.00 84.19 129 PHE A O 1
ATOM 977 N N . GLY A 1 130 ? -1.036 1.761 4.523 1.00 83.94 130 GLY A N 1
ATOM 978 C CA . GLY A 1 130 ? -1.277 1.564 5.957 1.00 83.94 130 GLY A CA 1
ATOM 979 C C . GLY A 1 130 ? -1.751 2.836 6.665 1.00 83.94 130 GLY A C 1
ATOM 980 O O . GLY A 1 130 ? -2.791 2.836 7.329 1.00 83.94 130 GLY A O 1
ATOM 981 N N . LEU A 1 131 ? -1.015 3.937 6.490 1.00 82.88 131 LEU A N 1
ATOM 982 C CA . LEU A 1 131 ? -1.320 5.233 7.100 1.00 82.88 131 LEU A CA 1
ATOM 983 C C . LEU A 1 131 ? -2.644 5.805 6.596 1.00 82.88 131 LEU A C 1
ATOM 985 O O . LEU A 1 131 ? -3.438 6.288 7.400 1.00 82.88 131 LEU A O 1
ATOM 989 N N . SER A 1 132 ? -2.905 5.729 5.289 1.00 82.75 132 SER A N 1
ATOM 990 C CA . SER A 1 132 ? -4.163 6.219 4.717 1.00 82.75 132 SER A CA 1
ATOM 991 C C . SER A 1 132 ? -5.363 5.425 5.228 1.00 82.75 132 SER A C 1
ATOM 993 O O . SER A 1 132 ? -6.338 6.031 5.668 1.00 82.75 132 SER A O 1
ATOM 995 N N . TYR A 1 133 ? -5.283 4.091 5.262 1.00 83.44 133 TYR A N 1
ATOM 996 C CA . TYR A 1 133 ? -6.352 3.252 5.807 1.00 83.44 133 TYR A CA 1
ATOM 997 C C . TYR A 1 133 ? -6.617 3.588 7.271 1.00 83.44 133 TYR A C 1
ATOM 999 O O . TYR A 1 133 ? -7.761 3.880 7.612 1.00 83.44 133 TYR A O 1
ATOM 1007 N N . ALA A 1 134 ? -5.570 3.630 8.102 1.00 82.31 134 ALA A N 1
ATOM 1008 C CA . ALA A 1 134 ? -5.682 3.965 9.519 1.00 82.31 134 ALA A CA 1
ATOM 1009 C C . ALA A 1 134 ? -6.306 5.356 9.732 1.00 82.31 134 ALA A C 1
ATOM 1011 O O . ALA A 1 134 ? -7.264 5.491 10.502 1.00 82.31 134 ALA A O 1
ATOM 1012 N N . ALA A 1 135 ? -5.823 6.366 9.002 1.00 79.00 135 ALA A N 1
ATOM 1013 C CA . ALA A 1 135 ? -6.346 7.725 9.050 1.00 79.00 135 ALA A CA 1
ATOM 1014 C C . ALA A 1 135 ? -7.829 7.768 8.654 1.00 79.00 135 ALA A C 1
ATOM 1016 O O . ALA A 1 135 ? -8.647 8.293 9.405 1.00 79.00 135 ALA A O 1
ATOM 1017 N N . PHE A 1 136 ? -8.220 7.163 7.529 1.00 78.00 136 PHE A N 1
ATOM 1018 C CA . PHE A 1 136 ? -9.614 7.176 7.073 1.00 78.00 136 PHE A CA 1
ATOM 1019 C C . PHE A 1 136 ? -10.561 6.424 8.007 1.00 78.00 136 PHE A C 1
ATOM 1021 O O . PHE A 1 136 ? -11.670 6.906 8.253 1.00 78.00 136 PHE A O 1
ATOM 1028 N N . THR A 1 137 ? -10.142 5.298 8.591 1.00 77.25 137 THR A N 1
ATOM 1029 C CA . THR A 1 137 ? -10.943 4.640 9.637 1.00 77.25 137 THR A CA 1
ATOM 1030 C C . THR A 1 137 ? -11.097 5.491 10.884 1.00 77.25 137 THR A C 1
ATOM 1032 O O . THR A 1 137 ? -12.181 5.510 11.467 1.00 77.25 137 THR A O 1
ATOM 1035 N N . TRP A 1 138 ? -10.052 6.222 11.277 1.00 72.56 138 TRP A N 1
ATOM 1036 C CA . TRP A 1 138 ? -10.138 7.167 12.384 1.00 72.56 138 TRP A CA 1
ATOM 1037 C C . TRP A 1 138 ? -11.131 8.296 12.059 1.00 72.56 138 TRP A C 1
ATOM 1039 O O . TRP A 1 138 ? -12.004 8.613 12.869 1.00 72.56 138 TRP A O 1
ATOM 1049 N N . PHE A 1 139 ? -11.069 8.847 10.842 1.00 67.00 139 PHE A N 1
ATOM 1050 C CA . PHE A 1 139 ? -11.941 9.935 10.394 1.00 67.00 139 PHE A CA 1
ATOM 1051 C C . PHE A 1 139 ? -13.419 9.544 10.283 1.00 67.00 139 PHE A C 1
ATOM 1053 O O . PHE A 1 139 ? -14.268 10.345 10.658 1.00 67.00 139 PHE A O 1
ATOM 1060 N N . ILE A 1 140 ? -13.756 8.326 9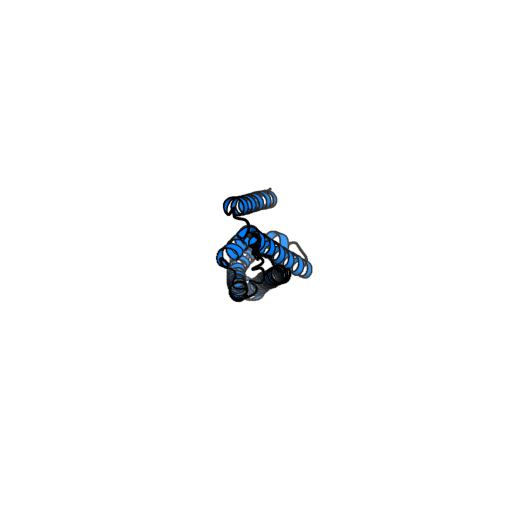.841 1.00 63.09 140 ILE A N 1
ATOM 1061 C CA . ILE A 1 140 ? -15.159 7.870 9.715 1.00 63.09 140 ILE A CA 1
ATOM 1062 C C . ILE A 1 140 ? -15.899 7.849 11.063 1.00 63.09 140 ILE A C 1
ATOM 1064 O O . ILE A 1 140 ? -17.130 7.917 11.090 1.00 63.09 140 ILE A O 1
ATOM 1068 N N . ARG A 1 141 ? -15.175 7.781 12.187 1.00 63.28 141 ARG A N 1
ATOM 1069 C CA . ARG A 1 141 ? -15.776 7.821 13.527 1.00 63.28 141 ARG A CA 1
ATOM 1070 C C . ARG A 1 141 ? -15.984 9.241 14.060 1.00 63.28 141 ARG A C 1
ATOM 1072 O O . ARG A 1 141 ? -16.810 9.430 14.951 1.00 63.28 141 ARG A O 1
ATOM 1079 N N . ILE A 1 142 ? -15.285 10.236 13.512 1.00 59.84 142 ILE A N 1
ATOM 1080 C CA . ILE A 1 142 ? -15.527 11.650 13.810 1.00 59.84 142 ILE A CA 1
ATOM 1081 C C . ILE A 1 142 ? -16.682 12.102 12.916 1.00 59.84 142 ILE A C 1
ATOM 1083 O O . ILE A 1 142 ? -16.630 11.983 11.699 1.00 59.84 142 ILE A O 1
ATOM 1087 N N . ARG A 1 143 ? -17.748 12.624 13.527 1.00 53.03 143 ARG A N 1
ATOM 1088 C CA . ARG A 1 143 ? -19.075 12.930 12.947 1.00 53.03 143 ARG A CA 1
ATOM 1089 C C . ARG A 1 143 ? -19.093 13.825 11.681 1.00 53.03 143 ARG A C 1
ATOM 1091 O O . ARG A 1 143 ? -20.168 14.102 11.164 1.00 53.03 143 ARG A O 1
ATOM 1098 N N . SER A 1 144 ? -17.945 14.286 11.180 1.00 56.53 144 SER A N 1
ATOM 1099 C CA . SER A 1 144 ? -17.802 15.217 10.057 1.00 56.53 144 SER A CA 1
ATOM 1100 C C . SER A 1 144 ? -17.228 14.537 8.806 1.00 56.53 144 SER A C 1
ATOM 1102 O O . SER A 1 144 ? -16.032 14.587 8.519 1.00 56.53 144 SER A O 1
ATOM 1104 N N . PHE A 1 145 ? -18.123 13.931 8.024 1.00 51.44 145 PHE A N 1
ATOM 1105 C CA . PHE A 1 145 ? -17.846 13.394 6.683 1.00 51.44 145 PHE A CA 1
ATOM 1106 C C . PHE A 1 145 ? -17.266 14.456 5.727 1.00 51.44 145 PHE A C 1
ATOM 1108 O O . PHE A 1 145 ? -16.419 14.153 4.888 1.00 51.44 145 PHE A O 1
ATOM 1115 N N . LEU A 1 146 ? -17.683 15.717 5.896 1.00 54.53 146 LEU A N 1
ATOM 1116 C CA . LEU A 1 146 ? -17.263 16.842 5.060 1.00 54.53 146 LEU A CA 1
ATOM 1117 C C . LEU A 1 146 ? -15.765 17.152 5.206 1.00 54.53 146 LEU A C 1
ATOM 1119 O O . LEU A 1 146 ? -15.100 17.437 4.217 1.00 54.53 146 LEU A O 1
ATOM 1123 N N . LEU A 1 147 ? -15.216 17.056 6.421 1.00 55.50 147 LEU A N 1
ATOM 1124 C CA . LEU A 1 147 ? -13.818 17.413 6.690 1.00 55.50 147 LEU A CA 1
ATOM 1125 C C . LEU A 1 147 ? -12.852 16.357 6.134 1.00 55.50 147 LEU A C 1
ATOM 1127 O O . LEU A 1 147 ? -11.819 16.707 5.571 1.00 55.50 147 LEU A O 1
ATOM 1131 N N . ALA A 1 148 ? -13.231 15.076 6.195 1.00 55.50 148 ALA A N 1
ATOM 1132 C CA . ALA A 1 148 ? -12.474 13.993 5.566 1.00 55.50 148 ALA A CA 1
ATOM 1133 C C . ALA A 1 148 ? -12.432 14.144 4.037 1.00 55.50 148 ALA A C 1
ATOM 1135 O O . ALA A 1 148 ? -11.369 14.012 3.434 1.00 55.50 148 ALA A O 1
ATOM 1136 N N . LEU A 1 149 ? -13.568 14.480 3.414 1.00 59.59 149 LEU A N 1
ATOM 1137 C CA . LEU A 1 149 ? -13.647 14.713 1.972 1.00 59.59 149 LEU A CA 1
ATOM 1138 C C . LEU A 1 149 ? -12.801 15.922 1.546 1.00 59.59 149 LEU A C 1
ATOM 1140 O O . LEU A 1 149 ? -12.060 15.826 0.573 1.00 59.59 149 LEU A O 1
ATOM 1144 N N . VAL A 1 150 ? -12.840 17.023 2.302 1.00 68.25 150 VAL A N 1
ATOM 1145 C CA . VAL A 1 150 ? -12.022 18.217 2.025 1.00 68.25 150 VAL A CA 1
ATOM 1146 C C . VAL A 1 150 ? -10.528 17.916 2.150 1.00 68.25 150 VAL A C 1
ATOM 1148 O O . VAL A 1 150 ? -9.769 18.287 1.261 1.00 68.25 150 VAL A O 1
ATOM 1151 N N . VAL A 1 151 ? -10.092 17.199 3.190 1.00 66.00 151 VAL A N 1
ATOM 1152 C CA . VAL A 1 151 ? -8.671 16.841 3.359 1.00 66.00 151 VAL A CA 1
ATOM 1153 C C . VAL A 1 151 ? -8.186 15.947 2.217 1.00 66.00 151 VAL A C 1
ATOM 1155 O O . VAL A 1 151 ? -7.103 16.187 1.689 1.00 66.00 151 VAL A O 1
ATOM 1158 N N . VAL A 1 152 ? -8.995 14.972 1.788 1.00 59.69 152 VAL A N 1
ATOM 1159 C CA . VAL A 1 152 ? -8.694 14.124 0.621 1.00 59.69 152 VAL A CA 1
ATOM 1160 C C . VAL A 1 152 ? -8.553 14.967 -0.641 1.00 59.69 152 VAL A C 1
ATOM 1162 O O . VAL A 1 152 ? -7.552 14.846 -1.342 1.00 59.69 152 VAL A O 1
ATOM 1165 N N . VAL A 1 153 ? -9.513 15.856 -0.908 1.00 64.31 153 VAL A N 1
ATOM 1166 C CA . VAL A 1 153 ? -9.484 16.740 -2.081 1.00 64.31 153 VAL A CA 1
ATOM 1167 C C . VAL A 1 153 ? -8.249 17.644 -2.061 1.00 64.31 153 VAL A C 1
ATOM 1169 O O . VAL A 1 153 ? -7.560 17.743 -3.072 1.00 64.31 153 VAL A O 1
ATOM 1172 N N . VAL A 1 154 ? -7.913 18.247 -0.918 1.00 70.88 154 VAL A N 1
ATOM 1173 C CA . VAL A 1 154 ? -6.735 19.118 -0.780 1.00 70.88 154 VAL A CA 1
ATOM 1174 C C . VAL A 1 154 ? -5.436 18.339 -1.003 1.00 70.88 154 VAL A C 1
ATOM 1176 O O . VAL A 1 154 ? -4.581 18.798 -1.758 1.00 70.88 154 VAL A O 1
ATOM 1179 N N . LEU A 1 155 ? -5.295 17.142 -0.422 1.00 59.78 155 LEU A N 1
ATOM 1180 C CA . LEU A 1 155 ? -4.115 16.290 -0.626 1.00 59.78 155 LEU A CA 1
ATOM 1181 C C . LEU A 1 155 ? -3.940 15.898 -2.097 1.00 59.78 155 LEU A C 1
ATOM 1183 O O . LEU A 1 155 ? -2.834 15.994 -2.628 1.00 59.78 155 LEU A O 1
ATOM 1187 N N . ILE A 1 156 ? -5.032 15.522 -2.770 1.00 64.75 156 ILE A N 1
ATOM 1188 C CA . ILE A 1 156 ? -5.027 15.192 -4.202 1.00 64.75 156 ILE A CA 1
ATOM 1189 C C . ILE A 1 156 ? -4.587 16.399 -5.029 1.00 64.75 156 ILE A C 1
ATOM 1191 O O . ILE A 1 156 ? -3.756 16.251 -5.924 1.00 64.75 156 ILE A O 1
ATOM 1195 N N . VAL A 1 157 ? -5.123 17.589 -4.741 1.00 68.06 157 VAL A N 1
ATOM 1196 C CA . VAL A 1 157 ? -4.786 18.818 -5.473 1.00 68.06 157 VAL A CA 1
ATOM 1197 C C . VAL A 1 157 ? -3.306 19.162 -5.308 1.00 68.06 157 VAL A C 1
ATOM 1199 O O . VAL A 1 157 ? -2.636 19.421 -6.305 1.00 68.06 157 VAL A O 1
ATOM 1202 N N . VAL A 1 158 ? -2.770 19.095 -4.088 1.00 70.00 158 VAL A N 1
ATOM 1203 C CA . VAL A 1 158 ? -1.351 19.382 -3.819 1.00 70.00 158 VAL A CA 1
ATOM 1204 C C . VAL A 1 158 ? -0.437 18.366 -4.509 1.00 70.00 158 VAL A C 1
ATOM 1206 O O . VAL A 1 158 ? 0.505 18.756 -5.195 1.00 70.00 158 VAL A O 1
ATOM 1209 N N . LEU A 1 159 ? -0.735 17.067 -4.408 1.00 61.47 159 LEU A N 1
ATOM 1210 C CA . LEU A 1 159 ? 0.054 16.016 -5.064 1.00 61.47 159 LEU A CA 1
ATOM 1211 C C . LEU A 1 159 ? 0.010 16.127 -6.594 1.00 61.47 159 LEU A C 1
ATOM 1213 O O . LEU A 1 159 ? 1.029 15.953 -7.261 1.00 61.47 159 LEU A O 1
ATOM 1217 N N . ARG A 1 160 ? -1.154 16.451 -7.169 1.00 61.75 160 ARG A N 1
ATOM 1218 C CA . ARG A 1 160 ? -1.301 16.670 -8.616 1.00 61.75 160 ARG A CA 1
ATOM 1219 C C . ARG A 1 160 ? -0.555 17.910 -9.087 1.00 61.75 160 ARG A C 1
ATOM 1221 O O . ARG A 1 160 ? 0.011 17.856 -10.174 1.00 61.75 160 ARG A O 1
ATOM 1228 N N . LEU A 1 161 ? -0.540 18.980 -8.293 1.00 64.25 161 LEU A N 1
ATOM 1229 C CA . LEU A 1 161 ? 0.247 20.176 -8.590 1.00 64.25 161 LEU A CA 1
ATOM 1230 C C . LEU A 1 161 ? 1.743 19.863 -8.608 1.00 64.25 161 LEU A C 1
ATOM 1232 O O . LEU A 1 161 ? 2.413 20.268 -9.544 1.00 64.25 161 LEU A O 1
ATOM 1236 N N . ILE A 1 162 ? 2.245 19.082 -7.649 1.00 63.94 162 ILE A N 1
ATOM 1237 C CA . ILE A 1 162 ? 3.671 18.719 -7.585 1.00 63.94 162 ILE A CA 1
ATOM 1238 C C . ILE A 1 162 ? 4.088 17.800 -8.743 1.00 63.94 162 ILE A C 1
ATOM 1240 O O . ILE A 1 162 ? 5.200 17.913 -9.232 1.00 63.94 162 ILE A O 1
ATOM 1244 N N . ILE A 1 163 ? 3.219 16.886 -9.188 1.00 56.00 163 ILE A N 1
ATOM 1245 C CA . ILE A 1 163 ? 3.531 15.967 -10.301 1.00 56.00 163 ILE A CA 1
ATOM 1246 C C . ILE A 1 163 ? 3.429 16.663 -11.672 1.00 56.00 163 ILE A C 1
ATOM 1248 O O . ILE A 1 163 ? 4.047 16.215 -12.635 1.00 56.00 163 ILE A O 1
ATOM 1252 N N . ARG A 1 164 ? 2.585 17.697 -11.794 1.00 55.53 164 ARG A N 1
ATOM 1253 C CA . ARG A 1 164 ? 2.358 18.434 -13.052 1.00 55.53 164 ARG A CA 1
ATOM 1254 C C . ARG A 1 164 ? 3.248 19.671 -13.216 1.00 55.53 164 ARG A C 1
ATOM 1256 O O . ARG A 1 164 ? 3.293 20.181 -14.333 1.00 55.53 164 ARG A O 1
ATOM 1263 N N . ALA A 1 165 ? 3.851 20.168 -12.137 1.00 47.59 165 ALA A N 1
ATOM 1264 C CA . ALA A 1 165 ? 4.829 21.256 -12.145 1.00 47.59 165 ALA A CA 1
ATOM 1265 C C . ALA A 1 165 ? 6.231 20.718 -12.447 1.00 47.59 165 ALA A C 1
ATOM 1267 O O . ALA A 1 165 ? 6.977 21.441 -13.141 1.00 47.59 165 ALA A O 1
#

pLDDT: mean 73.01, std 13.61, range [41.31, 92.69]

Foldseek 3Di:
DDDPDDPDPPPPCPPVDPDDDVVLLVLQLQLLLVLLLQLLVQLVCCLVPPQCVPVVPPPPPPSNVCSSVVSNVVSLVVSLVSQLVSVVVSVQPCSNVLSVLLCLLCPPVVVVLVVDDSVVSSVVSSNSSSVSSSVVSVVVPPPCPPVSVVVSVVSNVVVVVVVVD